Protein AF-A0A1Y5EC72-F1 (afdb_monomer_lite)

Foldseek 3Di:
DVVVVVCVVVVVVVVVVVVVVVPPPPPPPPPPPVPDVVNVVVVVVVVVVVVVVVVVVVVVVVVVVVVVVVVVVVVCVVVCVVVVPPPPVPPCPPPPPPPDPPPPPDPDPDDDPPDDPDPPDDDPPDPCRPPPPVVVVVPPD

Structure (mmCIF, N/CA/C/O backbone):
data_AF-A0A1Y5EC72-F1
#
_entry.id   AF-A0A1Y5EC72-F1
#
loop_
_atom_site.group_PDB
_atom_site.id
_atom_site.type_symbol
_atom_site.label_atom_id
_atom_site.label_alt_id
_atom_site.label_comp_id
_atom_site.label_asym_id
_atom_site.label_entity_id
_atom_site.label_seq_id
_atom_site.pdbx_PDB_ins_code
_atom_site.Cartn_x
_atom_site.Cartn_y
_atom_site.Cartn_z
_atom_site.occupancy
_atom_site.B_iso_or_equiv
_atom_site.auth_seq_id
_atom_site.auth_comp_id
_atom_site.auth_asym_id
_atom_site.auth_atom_id
_atom_site.pdbx_PDB_model_num
ATOM 1 N N . GLU A 1 1 ? -33.144 -9.345 -31.542 1.00 69.00 1 GLU A N 1
ATOM 2 C CA . GLU A 1 1 ? -32.780 -8.033 -32.117 1.00 69.00 1 GLU A CA 1
ATOM 3 C C . GLU A 1 1 ? -32.146 -7.100 -31.088 1.00 69.00 1 GLU A C 1
ATOM 5 O O . GLU A 1 1 ? -30.986 -6.758 -31.246 1.00 69.00 1 GLU A O 1
ATOM 10 N N . VAL A 1 2 ? -32.824 -6.777 -29.979 1.00 83.31 2 VAL A N 1
ATOM 11 C CA . VAL A 1 2 ? -32.292 -5.854 -28.948 1.00 83.31 2 VAL A CA 1
ATOM 12 C C . VAL A 1 2 ? -30.932 -6.289 -28.376 1.00 83.31 2 VAL A C 1
ATOM 14 O O . VAL A 1 2 ? -30.053 -5.459 -28.178 1.00 83.31 2 VAL A O 1
ATOM 17 N N . PHE A 1 3 ? -30.728 -7.592 -28.158 1.00 82.94 3 PHE A N 1
ATOM 18 C CA . PHE A 1 3 ? -29.467 -8.118 -27.618 1.00 82.94 3 PHE A CA 1
ATOM 19 C C . PHE A 1 3 ? -28.271 -7.900 -28.563 1.00 82.94 3 PHE A C 1
ATOM 21 O O . PHE A 1 3 ? -27.177 -7.579 -28.111 1.00 82.94 3 PHE A O 1
ATOM 28 N N . ASP A 1 4 ? -28.499 -7.999 -29.874 1.00 86.81 4 ASP A N 1
ATOM 29 C CA . ASP A 1 4 ? -27.474 -7.787 -30.902 1.00 86.81 4 ASP A CA 1
ATOM 30 C C . ASP A 1 4 ? -27.082 -6.301 -30.993 1.00 86.81 4 ASP A C 1
ATOM 32 O O . ASP A 1 4 ? -25.904 -5.946 -31.009 1.00 86.81 4 ASP A O 1
ATOM 36 N N . ALA A 1 5 ? -28.075 -5.408 -30.895 1.00 89.19 5 ALA A N 1
ATOM 37 C CA . ALA A 1 5 ? -27.847 -3.965 -30.836 1.00 89.19 5 ALA A CA 1
ATOM 38 C C . ALA A 1 5 ? -27.021 -3.544 -29.604 1.00 89.19 5 ALA A C 1
ATOM 40 O O . ALA A 1 5 ? -26.140 -2.688 -29.708 1.00 89.19 5 ALA A O 1
ATOM 41 N N . VAL A 1 6 ? -27.260 -4.162 -28.442 1.00 90.31 6 VAL A N 1
ATOM 42 C CA . VAL A 1 6 ? -26.492 -3.888 -27.215 1.00 90.31 6 VAL A CA 1
ATOM 43 C C . VAL A 1 6 ? -25.038 -4.343 -27.360 1.00 90.31 6 VAL A C 1
ATOM 45 O O . VAL A 1 6 ? -24.131 -3.590 -27.001 1.00 90.31 6 VAL A O 1
ATOM 48 N N . ILE A 1 7 ? -24.799 -5.529 -27.929 1.00 93.12 7 ILE A N 1
ATOM 49 C CA . ILE A 1 7 ? -23.442 -6.039 -28.185 1.00 93.12 7 ILE A CA 1
ATOM 50 C C . ILE A 1 7 ? -22.697 -5.121 -29.162 1.00 93.12 7 ILE A C 1
ATOM 52 O O . ILE A 1 7 ? -21.534 -4.793 -28.921 1.00 93.12 7 ILE A O 1
ATOM 56 N N . PHE A 1 8 ? -23.362 -4.651 -30.221 1.00 92.44 8 PHE A N 1
ATOM 57 C CA . PHE A 1 8 ? -22.760 -3.753 -31.206 1.00 92.44 8 PHE A CA 1
ATOM 58 C C . PHE A 1 8 ? -22.334 -2.412 -30.593 1.00 92.44 8 PHE A C 1
ATOM 60 O O . PHE A 1 8 ? -21.202 -1.968 -30.793 1.00 92.44 8 PHE A O 1
ATOM 67 N N . ILE A 1 9 ? -23.201 -1.783 -29.792 1.00 93.69 9 ILE A N 1
ATOM 68 C CA . ILE A 1 9 ? -22.903 -0.495 -29.147 1.00 93.69 9 ILE A CA 1
ATOM 69 C C . ILE A 1 9 ? -21.800 -0.656 -28.091 1.00 93.69 9 ILE A C 1
ATOM 71 O O . ILE A 1 9 ? -20.881 0.165 -28.032 1.00 93.69 9 ILE A O 1
ATOM 75 N N . ALA A 1 10 ? -21.843 -1.725 -27.291 1.00 92.31 10 ALA A N 1
ATOM 76 C CA . ALA A 1 10 ? -20.816 -2.009 -26.291 1.00 92.31 10 ALA A CA 1
ATOM 77 C C . ALA A 1 10 ? -19.450 -2.286 -26.942 1.00 92.31 10 ALA A C 1
ATOM 79 O O . ALA A 1 10 ? -18.438 -1.713 -26.533 1.00 92.31 10 ALA A O 1
ATOM 80 N N . GLY A 1 11 ? -19.422 -3.100 -28.000 1.00 93.62 11 GLY A N 1
ATOM 81 C CA . GLY A 1 11 ? -18.214 -3.390 -28.769 1.00 93.62 11 GLY A CA 1
ATOM 82 C C . GLY A 1 11 ? -17.629 -2.140 -29.428 1.00 93.62 11 GLY A C 1
ATOM 83 O O . GLY A 1 11 ? -16.421 -1.915 -29.350 1.00 93.62 11 GLY A O 1
ATOM 84 N N . ALA A 1 12 ? -18.474 -1.280 -30.004 1.00 92.44 12 ALA A N 1
ATOM 85 C CA . ALA A 1 12 ? -18.046 -0.018 -30.601 1.00 92.44 12 ALA A CA 1
ATOM 86 C C . ALA A 1 12 ? -17.449 0.942 -29.559 1.00 92.44 12 ALA A C 1
ATOM 88 O O . ALA A 1 12 ? -16.400 1.535 -29.809 1.00 92.44 12 ALA A O 1
ATOM 89 N N . ALA A 1 13 ? -18.060 1.061 -28.376 1.00 91.69 13 ALA A N 1
ATOM 90 C CA . ALA A 1 13 ? -17.550 1.911 -27.301 1.00 91.69 13 A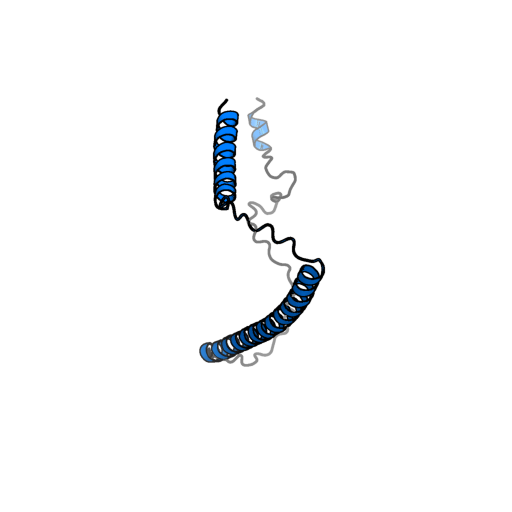LA A CA 1
ATOM 91 C C . ALA A 1 13 ? -16.173 1.440 -26.796 1.00 91.69 13 ALA A C 1
ATOM 93 O O . ALA A 1 13 ? -15.250 2.247 -26.667 1.00 91.69 13 ALA A O 1
ATOM 94 N N . VAL A 1 14 ? -16.007 0.132 -26.573 1.00 91.94 14 VAL A N 1
ATOM 95 C CA . VAL A 1 14 ? -14.730 -0.461 -26.138 1.00 91.94 14 VAL A CA 1
ATOM 96 C C . VAL A 1 14 ? -13.663 -0.336 -27.227 1.00 91.94 14 VAL A C 1
ATOM 98 O O . VAL A 1 14 ? -12.537 0.077 -26.941 1.00 91.94 14 VAL A O 1
ATOM 101 N N . GLY A 1 15 ? -14.016 -0.624 -28.481 1.00 89.31 15 GLY A N 1
ATOM 102 C CA . GLY A 1 15 ? -13.109 -0.509 -29.623 1.00 89.31 15 GLY A CA 1
ATOM 103 C C . GLY A 1 15 ? -12.623 0.923 -29.846 1.00 89.31 15 GLY A C 1
ATOM 104 O O . GLY A 1 15 ? -11.441 1.144 -30.111 1.00 89.31 15 GLY A O 1
ATOM 105 N N . LEU A 1 16 ? -13.498 1.914 -29.664 1.00 87.44 16 LEU A N 1
ATOM 106 C CA . LEU A 1 16 ? -13.147 3.326 -29.800 1.00 87.44 16 LEU A CA 1
ATOM 107 C C . LEU A 1 16 ? -12.268 3.799 -28.634 1.00 87.44 16 LEU A C 1
ATOM 109 O O . LEU A 1 16 ? -11.304 4.533 -28.855 1.00 87.44 16 LEU A O 1
ATOM 113 N N . PHE A 1 17 ? -12.516 3.312 -27.414 1.00 85.25 17 PHE A N 1
ATOM 114 C CA . PHE A 1 17 ? -11.678 3.613 -26.252 1.00 85.25 17 PHE A CA 1
ATOM 115 C C . PHE A 1 17 ? -10.256 3.043 -26.394 1.00 85.25 17 PHE A C 1
ATOM 117 O O . PHE A 1 17 ? -9.281 3.766 -26.176 1.00 85.25 17 PHE A O 1
ATOM 124 N N . LEU A 1 18 ? -10.117 1.785 -26.831 1.00 82.31 18 LEU A N 1
ATOM 125 C CA . LEU A 1 18 ? -8.815 1.174 -27.134 1.00 82.31 18 LEU A CA 1
ATOM 126 C C . LEU A 1 18 ? -8.122 1.868 -28.316 1.00 82.31 18 LEU A C 1
ATOM 128 O O . LEU A 1 18 ? -6.941 2.208 -28.233 1.00 82.31 18 LEU A O 1
ATOM 132 N N . GLY A 1 19 ? -8.861 2.146 -29.391 1.00 79.50 19 GLY A N 1
ATOM 133 C CA . GLY A 1 19 ? -8.340 2.819 -30.580 1.00 79.50 19 GLY A CA 1
ATOM 134 C C . GLY A 1 19 ? -7.820 4.227 -30.286 1.00 79.50 19 GLY A C 1
ATOM 135 O O . GLY A 1 19 ? -6.757 4.607 -30.772 1.00 79.50 19 GLY A O 1
ATOM 136 N N . MET A 1 20 ? -8.507 4.995 -29.434 1.00 76.31 20 MET A N 1
ATOM 137 C CA . MET A 1 20 ? -8.057 6.328 -29.015 1.00 76.31 20 MET A CA 1
ATOM 138 C C . MET A 1 20 ? -6.810 6.296 -28.124 1.00 76.31 20 MET A C 1
ATOM 140 O O . MET A 1 20 ? -6.040 7.258 -28.137 1.00 76.31 20 MET A O 1
ATOM 144 N N . ARG A 1 21 ? -6.590 5.218 -27.360 1.00 72.25 21 ARG A N 1
ATOM 145 C CA . ARG A 1 21 ? -5.366 5.040 -26.562 1.00 72.25 21 ARG A CA 1
ATOM 146 C C . ARG A 1 21 ? -4.160 4.701 -27.435 1.00 72.25 21 ARG A C 1
ATOM 148 O O . ARG A 1 21 ? -3.089 5.241 -27.188 1.00 72.25 21 ARG A O 1
ATOM 155 N N . LEU A 1 22 ? -4.354 3.917 -28.494 1.00 68.38 22 LEU A N 1
ATOM 156 C CA . LEU A 1 22 ? -3.302 3.557 -29.453 1.00 68.38 22 LEU A CA 1
ATOM 157 C C . LEU A 1 22 ? -2.935 4.715 -30.402 1.00 68.38 22 LEU A C 1
ATOM 159 O O . LEU A 1 22 ? -1.787 4.844 -30.815 1.00 68.38 22 LEU A O 1
ATOM 163 N N . LYS A 1 23 ? -3.881 5.608 -30.726 1.00 61.44 23 LYS A N 1
ATOM 164 C CA . LYS A 1 23 ? -3.659 6.701 -31.695 1.00 61.44 23 LYS A CA 1
ATOM 165 C C . LYS A 1 23 ? -2.841 7.891 -31.173 1.00 61.44 23 LYS A C 1
ATOM 167 O O . LYS A 1 23 ? -2.594 8.822 -31.935 1.00 61.44 23 LYS A O 1
ATOM 172 N N . LYS A 1 24 ? -2.441 7.903 -29.895 1.00 58.81 24 LYS A N 1
ATOM 173 C CA . LYS A 1 24 ? -1.700 9.028 -29.291 1.00 58.81 24 LYS A CA 1
ATOM 174 C C . LYS A 1 24 ? -0.178 8.990 -29.498 1.00 58.81 24 LYS A C 1
ATOM 176 O O . LYS A 1 24 ? 0.470 9.968 -29.143 1.00 58.81 24 LYS A O 1
ATOM 181 N N . GLU A 1 25 ? 0.377 7.959 -30.141 1.00 57.97 25 GLU A N 1
ATOM 182 C CA . GLU A 1 25 ? 1.833 7.836 -30.354 1.00 57.97 25 GLU A CA 1
ATOM 183 C C . GLU A 1 25 ? 2.301 7.741 -31.816 1.00 57.97 25 GLU A C 1
ATOM 185 O O . GLU A 1 25 ? 3.459 7.438 -32.075 1.00 57.97 25 GLU A O 1
ATOM 190 N N . SER A 1 26 ? 1.486 8.093 -32.815 1.00 53.69 26 SER A N 1
ATOM 191 C CA . SER A 1 26 ? 1.993 8.199 -34.195 1.00 53.69 26 SER A CA 1
ATOM 192 C C .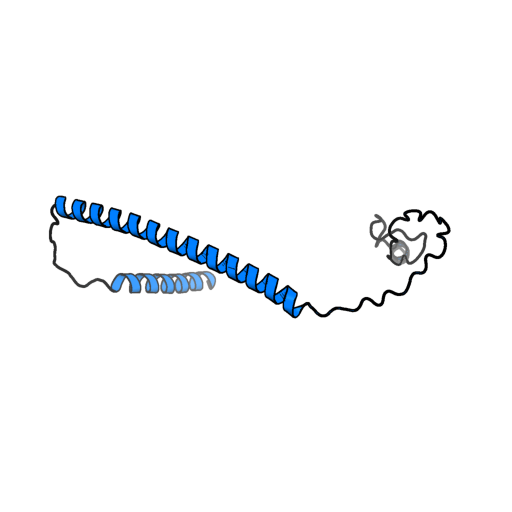 SER A 1 26 ? 2.574 9.590 -34.492 1.00 53.69 26 SER A C 1
ATOM 194 O O . SER A 1 26 ? 2.092 10.312 -35.367 1.00 53.69 26 SER A O 1
ATOM 196 N N . LYS A 1 27 ? 3.618 9.986 -33.761 1.00 57.12 27 LYS A N 1
ATOM 197 C CA . LYS A 1 27 ? 4.635 10.895 -34.310 1.00 57.12 27 LYS A CA 1
ATOM 198 C C . LYS A 1 27 ? 5.654 9.992 -35.009 1.00 57.12 27 LYS A C 1
ATOM 200 O O . LYS A 1 27 ? 6.162 9.094 -34.343 1.00 57.12 27 LYS A O 1
ATOM 205 N N . PRO A 1 28 ? 5.974 10.177 -36.301 1.00 50.03 28 PRO A N 1
ATOM 206 C CA . PRO A 1 28 ? 7.056 9.429 -36.923 1.00 50.03 28 PRO A CA 1
ATOM 207 C C . PRO A 1 28 ? 8.377 9.945 -36.342 1.00 50.03 28 PRO A C 1
ATOM 209 O O . PRO A 1 28 ? 9.001 10.856 -36.880 1.00 50.03 28 PRO A O 1
ATOM 212 N N . ALA A 1 29 ? 8.784 9.402 -35.196 1.00 50.84 29 ALA A N 1
ATOM 213 C CA . ALA A 1 29 ? 10.145 9.521 -34.712 1.00 50.84 29 ALA A CA 1
ATOM 214 C C . ALA A 1 29 ? 11.009 8.631 -35.608 1.00 50.84 29 ALA A C 1
ATOM 216 O O . ALA A 1 29 ? 11.265 7.468 -35.313 1.00 50.84 29 ALA A O 1
ATOM 217 N N . ALA A 1 30 ? 11.415 9.183 -36.749 1.00 51.47 30 ALA A N 1
ATOM 218 C CA . ALA A 1 30 ? 12.506 8.658 -37.548 1.00 51.47 30 ALA A CA 1
ATOM 219 C C . ALA A 1 30 ? 13.809 8.827 -36.752 1.00 51.47 30 ALA A C 1
ATOM 221 O O . ALA A 1 30 ? 14.578 9.743 -37.003 1.00 51.47 30 ALA A O 1
ATOM 222 N N . ASN A 1 31 ? 14.015 7.970 -35.755 1.00 46.78 31 ASN A N 1
ATOM 223 C CA . ASN A 1 31 ? 15.269 7.806 -35.031 1.00 46.78 31 ASN A CA 1
ATOM 224 C C . ASN A 1 31 ? 15.532 6.307 -34.911 1.00 46.78 31 ASN A C 1
ATOM 226 O O . ASN A 1 31 ? 15.535 5.729 -33.829 1.00 46.78 31 ASN A O 1
ATOM 230 N N . ASN A 1 32 ? 15.735 5.661 -36.054 1.00 49.78 32 ASN A N 1
ATOM 231 C CA . ASN A 1 32 ? 16.372 4.352 -36.128 1.00 49.78 32 ASN A CA 1
ATOM 232 C C . ASN A 1 32 ? 17.861 4.517 -35.780 1.00 49.78 32 ASN A C 1
ATOM 234 O O . ASN A 1 32 ? 18.744 4.380 -36.624 1.00 49.78 32 ASN A O 1
ATOM 238 N N . THR A 1 33 ? 18.125 4.840 -34.514 1.00 52.78 33 THR A N 1
ATOM 239 C CA . THR A 1 33 ? 19.381 4.509 -33.858 1.00 52.78 33 THR A CA 1
ATOM 240 C C . THR A 1 33 ? 19.347 3.000 -33.708 1.00 52.78 33 THR A C 1
ATOM 242 O O . TH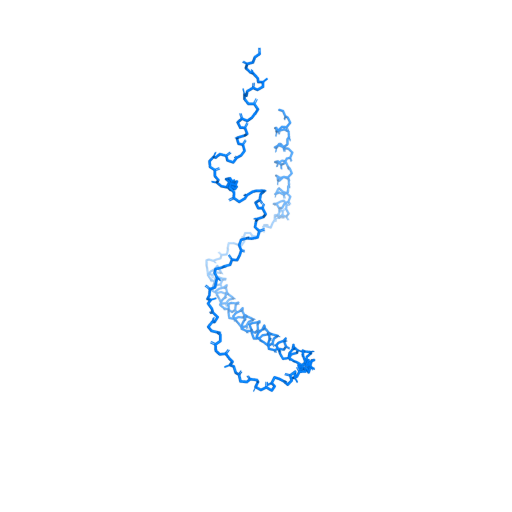R A 1 33 ? 18.621 2.462 -32.879 1.00 52.78 33 THR A O 1
ATOM 245 N N . ILE A 1 34 ? 20.076 2.297 -34.564 1.00 55.22 34 ILE A N 1
ATOM 246 C CA . I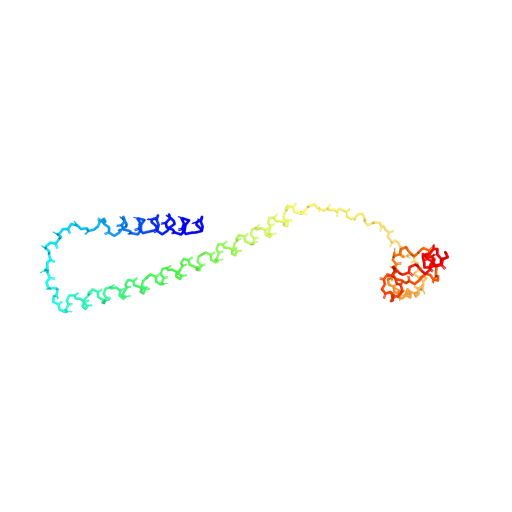LE A 1 34 ? 20.422 0.902 -34.313 1.00 55.22 34 ILE A CA 1
ATOM 247 C C . ILE A 1 34 ? 21.303 0.952 -33.058 1.00 55.22 34 ILE A C 1
ATOM 249 O O . ILE A 1 34 ? 22.483 1.287 -33.148 1.00 55.22 34 ILE A O 1
ATOM 253 N N . LEU A 1 35 ? 20.708 0.758 -31.873 1.00 55.22 35 LEU A N 1
ATOM 254 C CA . LEU A 1 35 ? 21.468 0.652 -30.632 1.00 55.22 35 LEU A CA 1
ATOM 255 C C . LEU A 1 35 ? 22.402 -0.549 -30.786 1.00 55.22 35 LEU A C 1
ATOM 257 O O . LEU A 1 35 ? 21.954 -1.666 -31.048 1.00 55.22 35 LEU A O 1
ATOM 261 N N . SER A 1 36 ? 23.705 -0.299 -30.659 1.00 59.31 36 SER A N 1
ATOM 262 C CA . SER A 1 36 ? 24.707 -1.360 -30.588 1.00 59.31 36 SER A CA 1
ATOM 263 C C . SER A 1 36 ? 24.310 -2.321 -29.453 1.00 59.31 36 SER A C 1
ATOM 265 O O . SER A 1 36 ? 23.856 -1.837 -28.412 1.00 59.31 36 SER A O 1
ATOM 267 N N . PRO A 1 37 ? 24.455 -3.649 -29.600 1.00 60.69 37 PRO A N 1
ATOM 268 C CA . PRO A 1 37 ? 24.063 -4.620 -28.570 1.00 60.69 37 PRO A CA 1
ATOM 269 C C . PRO A 1 37 ? 24.676 -4.338 -27.185 1.00 60.69 37 PRO A C 1
ATOM 271 O O . PRO A 1 37 ? 24.094 -4.715 -26.169 1.00 60.69 37 PRO A O 1
ATOM 274 N N . ASP A 1 38 ? 25.800 -3.623 -27.125 1.00 61.84 38 ASP A N 1
ATOM 275 C CA . ASP A 1 38 ? 26.443 -3.181 -25.881 1.00 61.84 38 ASP A CA 1
ATOM 276 C C . ASP A 1 38 ? 25.654 -2.087 -25.141 1.00 61.84 38 ASP A C 1
ATOM 278 O O . ASP A 1 38 ? 25.639 -2.052 -23.913 1.00 61.84 38 ASP A O 1
ATOM 282 N N . ALA A 1 39 ? 24.947 -1.212 -25.864 1.00 62.66 39 ALA A N 1
ATOM 283 C CA . ALA A 1 39 ? 24.104 -0.180 -25.260 1.00 62.66 39 ALA A CA 1
ATOM 284 C C . ALA A 1 39 ? 22.861 -0.788 -24.589 1.00 62.66 39 ALA A C 1
ATOM 286 O O . ALA A 1 39 ? 22.461 -0.342 -23.519 1.00 62.66 39 ALA A O 1
ATOM 287 N N . ILE A 1 40 ? 22.297 -1.845 -25.183 1.00 60.97 40 ILE A N 1
ATOM 288 C CA . ILE A 1 40 ? 21.156 -2.582 -24.619 1.00 60.97 40 ILE A CA 1
ATOM 289 C C . ILE A 1 40 ? 21.575 -3.339 -23.350 1.00 60.97 40 ILE A C 1
ATOM 291 O O . ILE A 1 40 ? 20.845 -3.331 -22.364 1.00 60.97 40 ILE A O 1
ATOM 295 N N . GLN A 1 41 ? 22.763 -3.953 -23.348 1.00 67.75 41 GLN A N 1
ATOM 296 C CA . GLN A 1 41 ? 23.317 -4.614 -22.158 1.00 67.75 41 GLN A CA 1
ATOM 297 C C . GLN A 1 41 ? 23.577 -3.615 -21.025 1.00 67.75 41 GLN A C 1
ATOM 299 O O . GLN A 1 41 ? 23.154 -3.842 -19.897 1.00 67.75 41 GLN A O 1
ATOM 304 N N . HIS A 1 42 ? 24.169 -2.460 -21.336 1.00 71.19 42 HIS A N 1
ATOM 305 C CA . HIS A 1 42 ? 24.404 -1.407 -20.348 1.00 71.19 42 HIS A CA 1
ATOM 306 C C . HIS A 1 42 ? 23.100 -0.831 -19.758 1.00 71.19 42 HIS A C 1
ATOM 308 O O . HIS A 1 42 ? 23.042 -0.478 -18.579 1.00 71.19 42 HIS A O 1
ATOM 314 N N . GLU A 1 43 ? 22.028 -0.737 -20.550 1.00 65.12 43 GLU A N 1
ATOM 315 C CA . GLU A 1 43 ? 20.705 -0.361 -20.039 1.00 65.12 43 GLU A CA 1
ATOM 316 C C . GLU A 1 43 ? 20.091 -1.443 -19.140 1.00 65.12 43 GLU A C 1
ATOM 318 O O . GLU A 1 43 ? 19.467 -1.096 -18.137 1.00 65.12 43 GLU A O 1
ATOM 323 N N . PHE A 1 44 ? 20.308 -2.726 -19.440 1.00 69.50 44 PHE A N 1
ATOM 324 C CA . PHE A 1 44 ? 19.878 -3.842 -18.593 1.00 69.50 44 PHE A CA 1
ATOM 325 C C . PHE A 1 44 ? 20.590 -3.856 -17.238 1.00 69.50 44 PHE A C 1
ATOM 327 O O . PHE A 1 44 ? 19.923 -3.930 -16.206 1.00 69.50 44 PHE A O 1
ATOM 334 N N . ASP A 1 45 ? 21.914 -3.702 -17.225 1.00 73.00 45 ASP A N 1
ATOM 335 C CA . ASP A 1 45 ? 22.699 -3.647 -15.986 1.00 73.00 45 ASP A CA 1
ATOM 336 C C . ASP A 1 45 ? 22.243 -2.471 -15.106 1.00 73.00 45 ASP A C 1
ATOM 338 O O . ASP A 1 45 ? 22.055 -2.603 -13.895 1.00 73.00 45 ASP A O 1
ATOM 342 N N . LYS A 1 46 ? 21.967 -1.316 -15.724 1.00 73.69 46 LYS A N 1
ATOM 343 C CA . LYS A 1 46 ? 21.414 -0.148 -15.028 1.00 73.69 46 LYS A CA 1
ATOM 344 C C . LYS A 1 46 ? 20.007 -0.405 -14.479 1.00 73.69 46 LYS A C 1
ATOM 346 O O . LYS A 1 46 ? 19.689 0.062 -13.385 1.00 73.69 46 LYS A O 1
ATOM 351 N N . GLN A 1 47 ? 19.154 -1.103 -15.228 1.00 73.88 47 GLN A N 1
ATOM 352 C CA . GLN A 1 47 ? 17.812 -1.467 -14.769 1.00 73.88 47 GLN A CA 1
ATOM 353 C C . GLN A 1 47 ? 17.868 -2.435 -13.589 1.00 73.88 47 GLN A C 1
ATOM 355 O O . GLN A 1 47 ? 17.096 -2.268 -12.650 1.00 73.88 47 GLN A O 1
ATOM 360 N N . GLN A 1 48 ? 18.795 -3.392 -13.593 1.00 77.81 48 GLN A N 1
ATOM 361 C CA . GLN A 1 48 ? 18.952 -4.337 -12.493 1.00 77.81 48 GLN A CA 1
ATOM 362 C C . GLN A 1 48 ? 19.320 -3.630 -11.183 1.00 77.81 48 GLN A C 1
ATOM 364 O O . GLN A 1 48 ? 18.653 -3.840 -10.175 1.00 77.81 48 GLN A O 1
ATOM 369 N N . VAL A 1 49 ? 20.284 -2.704 -11.217 1.00 87.06 49 VAL A N 1
ATOM 370 C CA . VAL A 1 49 ? 20.640 -1.890 -10.039 1.00 87.06 49 VAL A CA 1
ATOM 371 C C . VAL A 1 49 ? 19.444 -1.075 -9.539 1.00 87.06 49 VAL A C 1
ATOM 373 O O . VAL A 1 49 ? 19.208 -0.995 -8.337 1.00 87.06 49 VAL A O 1
ATOM 376 N N . ALA A 1 50 ? 18.659 -0.491 -10.450 1.00 84.50 50 ALA A N 1
ATOM 377 C CA . ALA A 1 50 ? 17.472 0.279 -10.082 1.00 84.50 50 ALA A CA 1
ATOM 378 C C . ALA A 1 50 ? 16.382 -0.586 -9.426 1.00 84.50 50 ALA A C 1
ATOM 380 O O . ALA A 1 50 ? 15.702 -0.122 -8.513 1.00 84.50 50 ALA A O 1
ATOM 381 N N . ILE A 1 51 ? 16.220 -1.832 -9.877 1.00 90.12 51 ILE A N 1
ATOM 382 C CA . ILE A 1 51 ? 15.279 -2.792 -9.293 1.00 90.12 51 ILE A CA 1
ATOM 383 C C . ILE A 1 51 ? 15.726 -3.186 -7.883 1.00 90.12 51 ILE A C 1
ATOM 385 O O . ILE A 1 51 ? 14.908 -3.159 -6.964 1.00 90.12 51 ILE A O 1
ATOM 389 N N . ASP A 1 52 ? 17.009 -3.497 -7.699 1.00 92.00 52 ASP A N 1
ATOM 390 C CA . ASP A 1 52 ? 17.550 -3.862 -6.388 1.00 92.00 52 ASP A CA 1
ATOM 391 C C . ASP A 1 52 ? 17.391 -2.704 -5.390 1.00 92.00 52 ASP A C 1
ATOM 393 O O . ASP A 1 52 ? 16.863 -2.899 -4.295 1.00 92.00 52 ASP A O 1
ATOM 397 N N . SER A 1 53 ? 17.729 -1.475 -5.802 1.00 90.50 53 SER A N 1
ATOM 398 C CA . SER A 1 53 ? 17.511 -0.272 -4.985 1.00 90.50 53 SER A CA 1
ATOM 399 C C . SER A 1 53 ? 16.032 -0.034 -4.668 1.00 90.50 53 SER A C 1
ATOM 401 O O . SER A 1 53 ? 15.700 0.340 -3.547 1.00 90.50 53 SER A O 1
ATOM 403 N N . PHE A 1 54 ? 15.128 -0.275 -5.622 1.00 94.25 54 PHE A N 1
ATOM 404 C CA . PHE A 1 54 ? 13.690 -0.136 -5.391 1.00 94.25 54 PHE A CA 1
ATOM 405 C C . PHE A 1 54 ? 13.180 -1.128 -4.342 1.00 94.25 54 PHE A C 1
ATOM 407 O O . PHE A 1 54 ? 12.377 -0.755 -3.484 1.00 94.25 54 PHE A O 1
ATOM 414 N N . PHE A 1 55 ? 13.621 -2.386 -4.393 1.00 95.75 55 PHE A N 1
ATOM 415 C CA . PHE A 1 55 ? 13.215 -3.379 -3.401 1.00 95.75 55 PHE A CA 1
ATOM 416 C C . PHE A 1 55 ? 13.808 -3.089 -2.022 1.00 95.75 55 PHE A C 1
ATOM 418 O O . PHE A 1 55 ? 13.103 -3.265 -1.029 1.00 95.75 55 PHE A O 1
ATOM 425 N N . GLU A 1 56 ? 15.038 -2.579 -1.951 1.00 94.88 56 GLU A N 1
ATOM 426 C CA . GLU A 1 56 ? 15.644 -2.119 -0.698 1.00 94.88 56 GLU A CA 1
ATOM 427 C C . GLU A 1 56 ? 14.863 -0.939 -0.092 1.00 94.88 56 GLU A C 1
ATOM 429 O O . GLU A 1 56 ? 14.465 -0.985 1.076 1.00 94.88 56 GLU A O 1
ATOM 434 N N . GLU A 1 57 ? 14.549 0.080 -0.897 1.00 94.56 57 GLU A N 1
ATOM 435 C CA . GLU A 1 57 ? 13.756 1.238 -0.468 1.00 94.56 57 GLU A CA 1
ATOM 436 C C . GLU A 1 57 ? 12.341 0.821 -0.040 1.00 94.56 57 GLU A C 1
ATOM 438 O O . GLU A 1 57 ? 11.846 1.239 1.010 1.00 94.56 57 GLU A O 1
ATOM 443 N N . THR A 1 58 ? 11.704 -0.070 -0.803 1.00 94.75 58 THR A N 1
ATOM 444 C CA . THR A 1 58 ? 10.364 -0.590 -0.495 1.00 94.75 58 THR A CA 1
ATOM 445 C C . THR A 1 58 ? 10.362 -1.399 0.796 1.00 94.75 58 THR A C 1
ATOM 447 O O . THR A 1 58 ? 9.435 -1.272 1.597 1.00 94.75 58 THR A O 1
ATOM 450 N N . GLN A 1 59 ? 11.390 -2.216 1.031 1.00 95.62 59 GLN A N 1
ATOM 451 C CA . GLN A 1 59 ? 11.527 -2.965 2.273 1.00 95.62 59 GLN A CA 1
ATOM 452 C C . GLN A 1 59 ? 11.672 -2.019 3.467 1.00 95.62 59 GLN A C 1
ATOM 454 O O . GLN A 1 59 ? 10.988 -2.211 4.472 1.00 95.62 59 GLN A O 1
ATOM 459 N N . SER A 1 60 ? 12.499 -0.976 3.349 1.00 94.31 60 SER A N 1
ATOM 460 C CA . SER A 1 60 ? 12.634 0.039 4.399 1.00 94.31 60 SER A CA 1
ATOM 461 C C . SER A 1 60 ? 11.300 0.737 4.678 1.00 94.31 60 SER A C 1
ATOM 463 O O . SER A 1 60 ? 10.878 0.830 5.830 1.00 94.31 60 SER A O 1
ATOM 465 N N . ALA A 1 61 ? 10.587 1.158 3.630 1.00 95.88 61 ALA A N 1
ATOM 466 C CA . ALA A 1 61 ? 9.283 1.804 3.763 1.00 95.88 61 ALA A CA 1
ATOM 467 C C . ALA A 1 61 ? 8.227 0.881 4.399 1.00 95.88 61 ALA A C 1
ATOM 469 O O . ALA A 1 61 ? 7.386 1.339 5.176 1.00 95.88 61 ALA A O 1
ATOM 470 N N . LEU A 1 62 ? 8.269 -0.422 4.102 1.00 97.00 62 LEU A N 1
ATOM 471 C CA . LEU A 1 62 ? 7.375 -1.415 4.695 1.00 97.00 62 LEU A CA 1
ATOM 472 C C . LEU A 1 62 ? 7.632 -1.587 6.198 1.00 97.00 62 LEU A C 1
ATOM 474 O O . LEU A 1 62 ? 6.678 -1.626 6.975 1.00 97.00 62 LEU A O 1
ATOM 478 N N . VAL A 1 63 ? 8.900 -1.647 6.611 1.00 96.69 63 VAL A N 1
ATOM 479 C CA . VAL A 1 63 ? 9.292 -1.737 8.028 1.00 96.69 63 VAL A CA 1
ATOM 480 C C . VAL A 1 63 ? 8.846 -0.492 8.801 1.00 96.69 63 VAL A C 1
ATOM 482 O O . VAL A 1 63 ? 8.302 -0.599 9.907 1.00 96.69 63 VAL A O 1
ATOM 485 N N . ASP A 1 64 ? 9.005 0.692 8.211 1.00 96.88 64 ASP A N 1
ATOM 486 C CA . ASP A 1 64 ? 8.531 1.941 8.808 1.00 96.88 64 ASP A CA 1
ATOM 487 C C . ASP A 1 64 ? 7.002 1.947 8.942 1.00 96.88 64 ASP A C 1
ATOM 489 O O . ASP A 1 64 ? 6.464 2.267 10.008 1.00 96.88 64 ASP A O 1
ATOM 493 N N . ALA A 1 65 ? 6.282 1.522 7.901 1.00 95.38 65 ALA A N 1
ATOM 494 C CA . ALA A 1 65 ? 4.829 1.402 7.938 1.00 95.38 65 ALA A CA 1
ATOM 495 C C . ALA A 1 65 ? 4.365 0.427 9.035 1.00 95.38 65 ALA A C 1
ATOM 497 O O . ALA A 1 65 ? 3.481 0.765 9.824 1.00 95.38 65 ALA A O 1
ATOM 498 N N . GLU A 1 66 ? 4.990 -0.742 9.161 1.00 95.69 66 GLU A N 1
ATOM 499 C CA . GLU A 1 66 ? 4.684 -1.700 10.227 1.00 95.69 66 GLU A CA 1
ATOM 500 C C . GLU A 1 66 ? 4.911 -1.091 11.618 1.00 95.69 66 GLU A C 1
ATOM 502 O O . GLU A 1 66 ? 4.042 -1.170 12.495 1.00 95.69 66 GLU A O 1
ATOM 507 N N . THR A 1 67 ? 6.036 -0.399 11.799 1.00 97.00 67 THR A N 1
ATOM 508 C CA . THR A 1 67 ? 6.382 0.274 13.056 1.00 97.00 67 THR A CA 1
ATOM 509 C C . THR A 1 67 ? 5.351 1.345 13.420 1.00 97.00 67 THR A C 1
ATOM 511 O O . THR A 1 67 ? 4.918 1.435 14.574 1.00 97.00 67 THR A O 1
ATOM 514 N N . THR A 1 68 ? 4.897 2.141 12.447 1.00 96.81 68 THR A N 1
ATOM 515 C CA . THR A 1 68 ? 3.855 3.155 12.678 1.00 96.81 68 THR A CA 1
ATOM 516 C C . THR A 1 68 ? 2.512 2.533 13.059 1.00 96.81 68 THR A C 1
ATOM 518 O O . THR A 1 68 ? 1.860 3.021 13.986 1.00 96.81 68 THR A O 1
ATOM 521 N N . VAL A 1 69 ? 2.121 1.419 12.432 1.00 97.12 69 VAL A N 1
ATOM 522 C CA . VAL A 1 69 ? 0.899 0.677 12.779 1.00 97.12 69 VAL A CA 1
ATOM 523 C C . VAL A 1 69 ? 0.987 0.110 14.196 1.00 97.12 69 VAL A C 1
ATOM 525 O O . VAL A 1 69 ? 0.035 0.239 14.969 1.00 97.12 69 VAL A O 1
ATOM 528 N N . ALA A 1 70 ? 2.125 -0.477 14.574 1.00 96.81 70 ALA A N 1
ATOM 529 C CA . ALA A 1 70 ? 2.349 -0.979 15.927 1.00 96.81 70 ALA A CA 1
ATOM 530 C C . ALA A 1 70 ? 2.270 0.149 16.971 1.00 96.81 70 ALA A C 1
ATOM 532 O O . ALA A 1 70 ? 1.599 0.009 17.997 1.00 96.81 70 ALA A O 1
ATOM 533 N N . LYS A 1 71 ? 2.882 1.304 16.685 1.00 97.00 71 LYS A N 1
ATOM 534 C CA . LYS A 1 71 ? 2.810 2.494 17.543 1.00 97.00 71 LYS A CA 1
ATOM 535 C C . LYS A 1 71 ? 1.375 2.995 17.709 1.00 97.00 71 LYS A C 1
ATOM 537 O O . LYS A 1 71 ? 0.964 3.259 18.836 1.00 97.00 71 LYS A O 1
ATOM 542 N N . LEU A 1 72 ? 0.608 3.089 16.622 1.00 96.56 72 LEU A N 1
ATOM 543 C CA . LEU A 1 72 ? -0.784 3.537 16.666 1.00 96.56 72 LEU A CA 1
ATOM 544 C C . LEU A 1 72 ? -1.649 2.590 17.503 1.00 96.56 72 LEU A C 1
ATOM 546 O O . LEU A 1 72 ? -2.430 3.045 18.333 1.00 96.56 72 LEU A O 1
ATOM 550 N N . ARG A 1 73 ? -1.477 1.272 17.341 1.00 95.75 73 ARG A N 1
ATOM 551 C CA . ARG A 1 73 ? -2.172 0.272 18.167 1.00 95.75 73 ARG A CA 1
ATOM 552 C C . ARG A 1 73 ? -1.883 0.469 19.652 1.00 95.75 73 ARG A C 1
ATOM 554 O O . ARG A 1 73 ? -2.817 0.469 20.448 1.00 95.75 73 ARG A O 1
ATOM 561 N N . ASN A 1 74 ? -0.620 0.696 20.014 1.00 94.88 74 ASN A N 1
ATOM 562 C CA . ASN A 1 74 ? -0.244 0.974 21.399 1.00 94.88 74 ASN A CA 1
ATOM 563 C C . ASN A 1 74 ? -0.874 2.272 21.920 1.00 94.88 74 ASN A C 1
ATOM 565 O O . ASN A 1 74 ? -1.386 2.280 23.033 1.00 94.88 74 ASN A O 1
ATOM 569 N N . GLN A 1 75 ? -0.898 3.339 21.115 1.00 94.69 75 GLN A N 1
ATOM 570 C CA . GLN A 1 75 ? -1.546 4.604 21.485 1.00 94.69 75 GLN A CA 1
ATOM 571 C C . GLN A 1 75 ? -3.059 4.464 21.666 1.00 94.69 75 GLN A C 1
ATOM 573 O O . GLN A 1 75 ? -3.630 5.077 22.564 1.00 94.69 75 GLN A O 1
ATOM 578 N N . ILE A 1 76 ? -3.717 3.656 20.835 1.00 93.75 76 ILE A N 1
ATOM 579 C CA . ILE A 1 76 ? -5.146 3.366 20.978 1.00 93.75 76 ILE A CA 1
ATOM 580 C C . ILE A 1 76 ? -5.387 2.557 22.251 1.00 93.75 76 ILE A C 1
ATOM 582 O O . ILE A 1 76 ? -6.300 2.879 23.003 1.00 93.75 76 ILE A O 1
ATOM 586 N N . ALA A 1 77 ? -4.570 1.540 22.526 1.00 90.62 77 ALA A N 1
ATOM 587 C CA . ALA A 1 77 ? -4.697 0.742 23.741 1.00 90.62 77 ALA A CA 1
ATOM 588 C C . ALA A 1 77 ? -4.477 1.593 25.003 1.00 90.62 77 ALA A C 1
ATOM 590 O O . ALA A 1 77 ? -5.299 1.549 25.919 1.00 90.62 77 ALA A O 1
ATOM 591 N N . SER A 1 78 ? -3.422 2.414 25.037 1.00 88.81 78 SER A N 1
ATOM 592 C CA . SER A 1 78 ? -3.144 3.305 26.167 1.00 88.81 78 SER A CA 1
ATOM 593 C C . SER A 1 78 ? -4.215 4.384 26.316 1.00 88.81 78 SER A C 1
ATOM 595 O O . SER A 1 78 ? -4.740 4.574 27.407 1.00 88.81 78 SER A O 1
ATOM 597 N N . GLY A 1 79 ? -4.606 5.036 25.218 1.00 88.94 79 GLY A N 1
ATOM 598 C CA . GLY A 1 79 ? -5.653 6.056 25.217 1.00 88.94 79 GLY A CA 1
ATOM 599 C C . GLY A 1 79 ? -7.016 5.486 25.605 1.00 88.94 79 GLY A C 1
ATOM 600 O O . GLY A 1 79 ? -7.765 6.123 26.337 1.00 88.94 79 GLY A O 1
ATOM 601 N N . SER A 1 80 ? -7.329 4.254 25.196 1.00 87.31 80 SER A N 1
ATOM 602 C CA . SER A 1 80 ? -8.539 3.563 25.637 1.00 87.31 80 SER A CA 1
ATOM 603 C C . SER A 1 80 ? -8.508 3.278 27.134 1.00 87.31 80 SER A C 1
ATOM 605 O O . SER A 1 80 ? -9.542 3.429 27.770 1.00 87.31 80 SER A O 1
ATOM 607 N N . LEU A 1 81 ? -7.371 2.879 27.711 1.00 84.44 81 LEU A N 1
ATOM 608 C CA . LEU A 1 81 ? -7.254 2.683 29.161 1.00 84.44 81 LEU A CA 1
ATOM 609 C C . LEU A 1 81 ? -7.412 4.005 29.924 1.00 84.44 81 LEU A C 1
ATOM 611 O O . LEU A 1 81 ? -8.119 4.045 30.929 1.00 84.44 81 LEU A O 1
ATOM 615 N N . GLU A 1 82 ? -6.805 5.087 29.433 1.00 84.31 82 GLU A N 1
ATOM 616 C CA . GLU A 1 82 ? -6.924 6.423 30.029 1.00 84.31 82 GLU A CA 1
ATOM 617 C C . GLU A 1 82 ? -8.365 6.952 29.978 1.00 84.31 82 GLU A C 1
ATOM 619 O O . GLU A 1 82 ? -8.887 7.420 30.989 1.00 84.31 82 GLU A O 1
ATOM 624 N N . LEU A 1 83 ? -9.037 6.834 28.827 1.00 82.38 83 LEU A N 1
ATOM 625 C CA . LEU A 1 83 ? -10.414 7.302 28.632 1.00 82.38 83 LEU A CA 1
ATOM 626 C C . LEU A 1 83 ? -11.458 6.379 29.278 1.00 82.38 83 LEU A C 1
ATOM 628 O O . LEU A 1 83 ? -12.504 6.848 29.721 1.00 82.38 83 LEU A O 1
ATOM 632 N N . SER A 1 84 ? -11.182 5.074 29.358 1.00 74.00 84 SER A N 1
ATOM 633 C CA . SER A 1 84 ? -12.043 4.085 30.019 1.00 74.00 84 SER A CA 1
ATOM 634 C C . SER A 1 84 ? -11.924 4.119 31.542 1.00 74.00 84 SER A C 1
ATOM 636 O O . SER A 1 84 ? -12.637 3.372 32.211 1.00 74.00 84 SER A O 1
ATOM 638 N N . ASN A 1 85 ? -11.087 4.987 32.120 1.00 63.09 85 ASN A N 1
ATOM 639 C CA . ASN A 1 85 ? -10.942 5.145 33.568 1.00 63.09 85 ASN A CA 1
ATOM 640 C C . ASN A 1 85 ? -12.163 5.824 34.231 1.00 63.09 85 ASN A C 1
ATOM 642 O O . ASN A 1 85 ? -12.056 6.499 35.256 1.00 63.09 85 ASN A O 1
ATOM 646 N N . VAL A 1 86 ? -13.362 5.610 33.678 1.00 60.53 86 VAL A N 1
ATOM 647 C CA . VAL A 1 86 ? -14.577 5.567 34.481 1.00 60.53 86 VAL A CA 1
ATOM 648 C C . VAL A 1 86 ? -14.408 4.371 35.408 1.00 60.53 86 VAL A C 1
ATOM 650 O O . VAL A 1 86 ? -14.734 3.234 35.074 1.00 60.53 86 VAL A O 1
ATOM 653 N N . SER A 1 87 ? -13.874 4.642 36.597 1.00 59.12 87 SER A N 1
ATOM 654 C CA . SER A 1 87 ? -14.066 3.780 37.751 1.00 59.12 87 SER A CA 1
ATOM 655 C C . SER A 1 87 ? -15.574 3.724 37.984 1.00 59.12 87 SER A C 1
ATOM 657 O O . SER A 1 87 ? -16.147 4.552 38.695 1.00 59.12 87 SER A O 1
ATOM 659 N N . ILE A 1 88 ? -16.255 2.782 37.322 1.00 58.81 88 ILE A N 1
ATOM 660 C CA . ILE A 1 88 ? -17.541 2.312 37.805 1.00 58.81 88 ILE A CA 1
ATOM 661 C C . ILE A 1 88 ? -17.166 1.761 39.164 1.00 58.81 88 ILE A C 1
ATOM 663 O O . ILE A 1 88 ? -16.591 0.678 39.268 1.00 58.81 88 ILE A O 1
ATOM 667 N N . LYS A 1 89 ? -17.401 2.565 40.201 1.00 53.00 89 LYS A N 1
ATOM 668 C CA . LYS A 1 89 ? -17.449 2.094 41.569 1.00 53.00 89 LYS A CA 1
ATOM 669 C C . LYS A 1 89 ? -18.536 1.037 41.513 1.00 53.00 89 LYS A C 1
ATOM 671 O O . LYS A 1 89 ? -19.718 1.357 41.620 1.00 53.00 89 LYS A O 1
ATOM 676 N N . THR A 1 90 ? -18.152 -0.205 41.225 1.00 56.88 90 THR A N 1
ATOM 677 C CA . THR A 1 90 ? -18.955 -1.366 41.534 1.00 56.88 90 THR A CA 1
ATOM 678 C C . THR A 1 90 ? -19.162 -1.177 43.010 1.00 56.88 90 THR A C 1
ATOM 680 O O . THR A 1 90 ? -18.229 -1.340 43.797 1.00 56.88 90 THR A O 1
ATOM 683 N N . SER A 1 91 ? -20.331 -0.641 43.361 1.00 51.59 91 SER A N 1
ATOM 684 C CA . SER A 1 91 ? -20.835 -0.716 44.707 1.00 51.59 91 SER A CA 1
ATOM 685 C C . SER A 1 91 ? -20.626 -2.173 45.048 1.00 51.59 91 SER A C 1
ATOM 687 O O . SER A 1 91 ? -21.267 -3.046 44.461 1.00 51.59 91 SER A O 1
ATOM 689 N N . SER A 1 92 ? -19.620 -2.437 45.875 1.00 51.59 92 SER A N 1
ATOM 690 C CA . SER A 1 92 ? -19.530 -3.669 46.610 1.00 51.59 92 SER A CA 1
ATOM 691 C C . SER A 1 92 ? -20.799 -3.642 47.440 1.00 51.59 92 SER A C 1
ATOM 693 O O . SER A 1 92 ? -20.821 -3.101 48.546 1.00 51.59 92 SER A O 1
ATOM 695 N N . ILE A 1 93 ? -21.895 -4.119 46.845 1.00 54.62 93 ILE A N 1
ATOM 696 C CA . ILE A 1 93 ? -22.998 -4.669 47.595 1.00 54.62 93 ILE A CA 1
ATOM 697 C C . ILE A 1 93 ? -22.276 -5.665 48.473 1.00 54.62 93 ILE A C 1
ATOM 699 O O . ILE A 1 93 ? -21.698 -6.630 47.978 1.00 54.62 93 ILE A O 1
ATOM 703 N N . SER A 1 94 ? -22.147 -5.283 49.738 1.00 48.97 94 SER A N 1
ATOM 704 C CA . SER A 1 94 ? -21.530 -6.073 50.776 1.00 48.97 94 SER A CA 1
ATOM 705 C C . SER A 1 94 ? -22.318 -7.370 50.821 1.00 48.97 94 SER A C 1
ATOM 707 O O . SER A 1 94 ? -23.339 -7.458 51.496 1.00 48.97 94 SER A O 1
ATOM 709 N N . SER A 1 95 ? -21.886 -8.358 50.045 1.00 51.97 95 SER A N 1
ATOM 710 C CA . SER A 1 95 ? -22.218 -9.749 50.265 1.00 51.97 95 SER A CA 1
ATOM 711 C C . SER A 1 95 ? -21.427 -10.142 51.500 1.00 51.97 95 SER A C 1
ATOM 713 O O . SER A 1 95 ? -20.352 -10.736 51.431 1.00 51.97 95 SER A O 1
ATOM 715 N N . GLU A 1 96 ? -21.938 -9.702 52.645 1.00 49.50 96 GLU A N 1
ATOM 716 C CA . GLU A 1 96 ? -21.701 -10.383 53.900 1.00 49.50 96 GLU A CA 1
ATOM 717 C C . GLU A 1 96 ? -21.914 -11.878 53.607 1.00 49.50 96 GLU A C 1
ATOM 719 O O . GLU A 1 96 ? -22.926 -12.219 52.981 1.00 49.50 96 GLU A O 1
ATOM 724 N N . PRO A 1 97 ? -20.951 -12.759 53.923 1.00 47.97 97 PRO A N 1
ATOM 725 C CA . PRO A 1 97 ? -21.081 -14.171 53.621 1.00 47.97 97 PRO A CA 1
ATOM 726 C C . PRO A 1 97 ? -22.197 -14.720 54.504 1.00 47.97 97 PRO A C 1
ATOM 728 O O . PRO A 1 97 ? -21.981 -15.130 55.644 1.00 47.97 97 PRO A O 1
ATOM 731 N N . LYS A 1 98 ? -23.426 -14.695 53.989 1.00 59.19 98 LYS A N 1
ATOM 732 C CA . LYS A 1 98 ? -24.498 -15.519 54.521 1.00 59.19 98 LYS A CA 1
ATOM 733 C C . LYS A 1 98 ? -24.009 -16.960 54.352 1.00 59.19 98 LYS A C 1
ATOM 735 O O . LYS A 1 98 ? -23.568 -17.288 53.252 1.00 59.19 98 LYS A O 1
ATOM 740 N N . PRO A 1 99 ? -24.008 -17.786 55.412 1.00 52.22 99 PRO A N 1
ATOM 741 C CA . PRO A 1 99 ? -23.525 -19.153 55.313 1.00 52.22 99 PRO A CA 1
ATOM 742 C C . PRO A 1 99 ? -24.272 -19.830 54.170 1.00 52.22 99 PRO A C 1
ATOM 744 O O . PRO A 1 99 ? -25.505 -19.856 54.171 1.00 52.22 99 PRO A O 1
ATOM 747 N N . GLU A 1 100 ? -23.517 -20.270 53.165 1.00 52.41 100 GLU A N 1
ATOM 748 C CA . GLU A 1 100 ? -24.066 -20.957 52.011 1.00 52.41 100 GLU A CA 1
ATOM 749 C C . GLU A 1 100 ? -24.726 -22.240 52.502 1.00 52.41 100 GLU A C 1
ATOM 751 O O . GLU A 1 100 ? -24.073 -23.218 52.872 1.00 52.41 100 GLU A O 1
ATOM 756 N N . GLU A 1 101 ? -26.053 -22.211 52.550 1.00 57.25 101 GLU A N 1
ATOM 757 C CA . GLU A 1 101 ? -26.839 -23.423 52.500 1.00 57.25 101 GLU A CA 1
ATOM 758 C C . GLU A 1 101 ? -26.500 -24.048 51.148 1.00 57.25 101 GLU A C 1
ATOM 760 O O . GLU A 1 101 ? -26.741 -23.454 50.098 1.00 57.25 101 GLU A O 1
ATOM 765 N N . SER A 1 102 ? -25.811 -25.185 51.189 1.00 55.47 102 SER A N 1
ATOM 766 C CA . SER A 1 102 ? -25.333 -25.924 50.024 1.00 55.47 102 SER A CA 1
ATOM 767 C C . SER A 1 102 ? -26.514 -26.516 49.258 1.00 55.47 102 SER A C 1
ATOM 769 O O . SER A 1 102 ? -26.739 -27.723 49.224 1.00 55.47 102 SER A O 1
ATOM 771 N N . THR A 1 103 ? -27.305 -25.661 48.619 1.00 59.22 103 THR A N 1
ATOM 772 C CA . THR A 1 103 ? -28.235 -26.089 47.590 1.00 59.22 103 THR A CA 1
ATOM 773 C C . THR A 1 103 ? -27.404 -26.421 46.367 1.00 59.22 103 THR A C 1
ATOM 775 O O . THR A 1 103 ? -26.975 -25.532 45.635 1.00 59.22 103 THR A O 1
ATOM 778 N N . SER A 1 104 ? -27.146 -27.718 46.196 1.00 57.03 104 SER A N 1
ATOM 779 C CA . SER A 1 104 ? -26.784 -28.337 44.924 1.00 57.03 104 SER A CA 1
ATOM 780 C C . SER A 1 104 ? -27.546 -27.642 43.796 1.00 57.03 104 SER A C 1
ATOM 782 O O . SER A 1 104 ? -28.747 -27.861 43.642 1.00 57.03 104 SER A O 1
ATOM 784 N N . ILE A 1 105 ? -26.869 -26.780 43.035 1.00 65.00 105 ILE A N 1
ATOM 785 C CA . ILE A 1 105 ? -27.432 -26.226 41.807 1.00 65.00 105 ILE A CA 1
ATOM 786 C C . ILE A 1 105 ? -27.388 -27.372 40.804 1.00 65.00 105 ILE A C 1
ATOM 788 O O . ILE A 1 105 ? -26.374 -27.621 40.153 1.00 65.00 105 ILE A O 1
ATOM 792 N N . GLU A 1 106 ? -28.473 -28.139 40.772 1.00 69.75 106 GLU A N 1
ATOM 793 C CA . GLU A 1 106 ? -28.705 -29.156 39.760 1.00 69.75 106 GLU A CA 1
ATOM 794 C C . GLU A 1 106 ? -28.699 -28.450 38.400 1.00 69.75 106 GLU A C 1
ATOM 796 O O . GLU A 1 106 ? -29.429 -27.480 38.186 1.00 69.75 106 GLU A O 1
ATOM 801 N N . ALA A 1 107 ? -27.793 -28.865 37.514 1.00 71.06 107 ALA A N 1
ATOM 802 C CA . ALA A 1 107 ? -27.678 -28.302 36.178 1.00 71.06 107 ALA A CA 1
ATOM 803 C C . ALA A 1 107 ? -28.918 -28.704 35.367 1.00 71.06 107 ALA A C 1
ATOM 805 O O . ALA A 1 107 ? -28.928 -29.736 34.698 1.00 71.06 107 ALA A O 1
ATOM 806 N N . GLU A 1 108 ? -29.984 -27.913 35.466 1.00 73.06 108 GLU A N 1
ATOM 807 C CA . GLU A 1 108 ? -31.189 -28.117 34.671 1.00 73.06 108 GLU A CA 1
ATOM 808 C C . GLU A 1 108 ? -30.892 -27.721 33.210 1.00 73.06 108 GLU A C 1
ATOM 810 O O . GLU A 1 108 ? -30.269 -26.679 32.962 1.00 73.06 108 GLU A O 1
ATOM 815 N N . PRO A 1 109 ? -31.286 -28.542 32.219 1.00 79.12 109 PRO A N 1
ATOM 816 C CA . PRO A 1 109 ? -31.125 -28.188 30.817 1.00 79.12 109 PRO A CA 1
ATOM 817 C C . PRO A 1 109 ? -31.860 -26.874 30.483 1.00 79.12 109 PRO A C 1
ATOM 819 O O . PRO A 1 109 ? -32.852 -26.532 31.132 1.00 79.12 109 PRO A O 1
ATOM 822 N N . PRO A 1 110 ? -31.405 -26.128 29.457 1.00 79.31 110 PRO A N 1
ATOM 823 C CA . PRO A 1 110 ? -32.046 -24.886 29.039 1.00 79.31 110 PRO A CA 1
ATOM 824 C C . PRO A 1 110 ? -33.540 -25.086 28.783 1.00 79.31 110 PRO A C 1
ATOM 826 O O . PRO A 1 110 ? -33.940 -26.018 28.083 1.00 79.31 110 PRO A O 1
ATOM 829 N N . ARG A 1 111 ? -34.367 -24.193 29.333 1.00 73.38 111 ARG A N 1
ATOM 830 C CA . ARG A 1 111 ? -35.813 -24.224 29.101 1.00 73.38 111 ARG A CA 1
ATOM 831 C C . ARG A 1 111 ? -36.115 -23.903 27.637 1.00 73.38 111 ARG A C 1
ATOM 833 O O . ARG A 1 111 ? -35.679 -22.874 27.126 1.00 73.38 111 ARG A O 1
ATOM 840 N N . ASP A 1 112 ? -36.884 -24.771 26.985 1.00 72.81 112 ASP A N 1
ATOM 841 C CA . ASP A 1 112 ? -37.465 -24.500 25.671 1.00 72.81 112 ASP A CA 1
ATOM 842 C C . ASP A 1 112 ? -38.626 -23.506 25.842 1.00 72.81 112 ASP A C 1
ATOM 844 O O . ASP A 1 112 ? -39.644 -23.817 26.460 1.00 72.81 112 ASP A O 1
ATOM 848 N N . TYR A 1 113 ? -38.444 -22.278 25.352 1.00 72.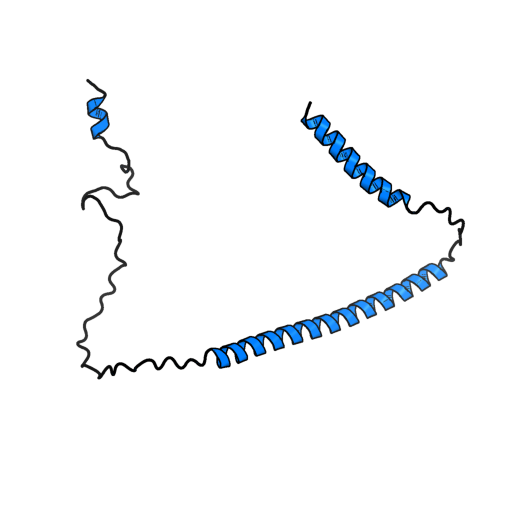31 113 TYR A N 1
ATOM 849 C CA . TYR A 1 113 ? -39.445 -21.208 25.430 1.00 72.31 113 TYR A CA 1
ATOM 850 C C . TYR A 1 113 ? -40.458 -21.244 24.273 1.00 72.31 113 TYR A C 1
ATOM 852 O O . TYR A 1 113 ? -41.253 -20.312 24.131 1.00 72.31 113 TYR A O 1
ATOM 860 N N . ALA A 1 114 ? -40.457 -22.282 23.432 1.00 75.75 114 ALA A N 1
ATOM 861 C CA . ALA A 1 114 ? -41.483 -22.439 22.412 1.00 75.75 114 ALA A CA 1
ATOM 862 C C . ALA A 1 114 ? -42.857 -22.677 23.067 1.00 75.75 114 ALA A C 1
ATOM 864 O O . ALA A 1 114 ? -43.111 -23.719 23.673 1.00 75.75 114 ALA A O 1
ATOM 865 N N . LEU A 1 115 ? -43.763 -21.702 22.936 1.00 65.81 115 LEU A N 1
ATOM 866 C CA . LEU A 1 115 ? -45.161 -21.835 23.350 1.00 65.81 115 LEU A CA 1
ATOM 867 C C . LEU A 1 115 ? -45.832 -22.935 22.515 1.00 65.81 115 LEU A C 1
ATOM 869 O O . LEU A 1 115 ? -46.202 -22.711 21.364 1.00 65.81 115 LEU A O 1
ATOM 873 N N . LYS A 1 116 ? -45.986 -24.128 23.095 1.00 68.12 116 LYS A N 1
ATOM 874 C CA . LYS A 1 116 ? -46.852 -25.178 22.549 1.00 68.12 116 LYS A CA 1
ATOM 875 C C . LYS A 1 116 ? -48.299 -24.839 22.892 1.00 68.12 116 LYS A C 1
ATOM 877 O O . LYS A 1 116 ? -48.589 -24.450 24.021 1.00 68.12 116 LYS A O 1
ATOM 882 N N . THR A 1 117 ? -49.198 -24.974 21.924 1.00 68.44 117 THR A N 1
ATOM 883 C CA . THR A 1 117 ? -50.634 -24.714 22.113 1.00 68.44 117 THR A CA 1
ATOM 884 C C . THR A 1 117 ? -51.274 -25.708 23.084 1.00 68.44 117 THR A C 1
ATOM 886 O O . THR A 1 117 ? -52.187 -25.339 23.815 1.00 68.44 117 THR A O 1
ATOM 889 N N . ASP A 1 118 ? -50.754 -26.937 23.139 1.00 69.94 118 ASP A N 1
ATOM 890 C CA . ASP A 1 118 ? -51.089 -27.963 24.129 1.00 69.94 118 ASP A CA 1
ATOM 891 C C . ASP A 1 118 ? -49.852 -28.827 24.447 1.00 69.94 118 ASP A C 1
ATOM 893 O O . ASP A 1 118 ? -48.972 -29.031 23.608 1.00 69.94 118 ASP A O 1
ATOM 897 N N . THR A 1 119 ? -49.783 -29.367 25.662 1.00 69.38 119 THR A N 1
ATOM 898 C CA . THR A 1 119 ? -48.733 -30.282 26.136 1.00 69.38 119 THR A CA 1
ATOM 899 C C . THR A 1 119 ? -48.637 -31.572 25.321 1.00 69.38 119 THR A C 1
ATOM 901 O O . THR A 1 119 ? -47.559 -32.158 25.247 1.00 69.38 119 THR A O 1
ATOM 904 N N . GLN A 1 120 ? -49.741 -31.992 24.697 1.00 70.31 120 GLN A N 1
ATOM 905 C CA . GLN A 1 120 ? -49.807 -33.153 23.808 1.00 70.31 120 GLN A CA 1
ATOM 906 C C . GLN A 1 120 ? -49.718 -32.770 22.324 1.00 70.31 120 GLN A C 1
ATOM 908 O O . GLN A 1 120 ? -49.766 -33.649 21.464 1.00 70.31 120 GLN A O 1
ATOM 913 N N . SER A 1 121 ? -49.586 -31.475 22.003 1.00 69.19 121 SER A N 1
ATOM 914 C CA . SER A 1 121 ? -49.503 -31.042 20.609 1.00 69.19 121 SER A CA 1
ATOM 915 C C . SER A 1 121 ? -48.182 -31.499 19.977 1.00 69.19 121 SER A C 1
ATOM 917 O O . SER A 1 121 ? -47.106 -31.328 20.573 1.00 69.19 121 SER A O 1
ATOM 919 N N . PRO A 1 122 ? -48.239 -32.100 18.779 1.00 71.62 122 PRO A N 1
ATOM 920 C CA . PRO A 1 122 ? -47.044 -32.518 18.071 1.00 71.62 122 PRO A CA 1
ATOM 921 C C . PRO A 1 122 ? -46.246 -31.264 17.669 1.00 71.62 122 PRO A C 1
ATOM 923 O O . PRO A 1 122 ? -46.803 -30.254 17.241 1.00 71.62 122 PRO A O 1
ATOM 926 N N . GLY A 1 123 ? -44.931 -31.282 17.909 1.00 71.56 123 GLY A N 1
ATOM 927 C CA . GLY A 1 123 ? -44.081 -30.096 17.752 1.00 71.56 123 GLY A CA 1
ATOM 928 C C . GLY A 1 123 ? -43.898 -29.662 16.294 1.00 71.56 123 GLY A C 1
ATOM 929 O O . GLY A 1 123 ? -44.213 -30.402 15.368 1.00 71.56 123 GLY A O 1
ATOM 930 N N . THR A 1 124 ? -43.289 -28.496 16.085 1.00 74.56 124 THR A N 1
ATOM 931 C CA . THR A 1 124 ? -43.037 -27.877 14.765 1.00 74.56 124 THR A CA 1
ATOM 932 C C . THR A 1 124 ? -42.175 -28.713 13.808 1.00 74.56 124 THR A C 1
ATOM 934 O O . THR A 1 124 ? -42.067 -28.385 12.632 1.00 74.56 124 THR A O 1
ATOM 937 N N . LEU A 1 125 ? -41.533 -29.770 14.313 1.00 70.06 125 LEU A N 1
ATOM 938 C CA . LEU A 1 125 ? -40.698 -30.711 13.555 1.00 70.06 125 LEU A CA 1
ATOM 939 C C . LEU A 1 125 ? -41.314 -32.115 13.461 1.00 70.06 125 LEU A C 1
ATOM 941 O O . LEU A 1 125 ? -40.650 -33.051 13.024 1.00 70.06 125 LEU A O 1
ATOM 945 N N . SER A 1 126 ? -42.548 -32.290 13.932 1.00 74.44 126 SER A N 1
ATOM 946 C CA . SER A 1 126 ? -43.270 -33.548 13.762 1.00 74.44 126 SER A CA 1
ATOM 947 C C . SER A 1 126 ? -43.734 -33.701 12.315 1.00 74.44 126 SER A C 1
ATOM 949 O O . SER A 1 126 ? -44.054 -32.716 11.653 1.00 74.44 126 SER A O 1
ATOM 951 N N . GLU A 1 127 ? -43.788 -34.939 11.828 1.00 78.50 127 GLU A N 1
ATOM 952 C CA . GLU A 1 127 ? -44.233 -35.249 10.459 1.00 78.50 127 GLU A CA 1
ATOM 953 C C . GLU A 1 127 ? -45.696 -34.838 10.211 1.00 78.50 127 GLU A C 1
ATOM 955 O O . GLU A 1 127 ? -46.085 -34.544 9.084 1.00 78.50 127 GLU A O 1
ATOM 960 N N . GLU A 1 128 ? -46.490 -34.750 11.280 1.00 70.56 128 GLU A N 1
ATOM 961 C CA . GLU A 1 128 ? -47.877 -34.290 11.265 1.00 70.56 128 GLU A CA 1
ATOM 962 C C . GLU A 1 128 ? -48.041 -32.756 11.309 1.00 70.56 128 GLU A C 1
ATOM 964 O O . GLU A 1 128 ? -49.166 -32.263 11.190 1.00 70.56 128 GLU A O 1
ATOM 969 N N . PHE A 1 129 ? -46.969 -31.975 11.493 1.00 74.69 129 PHE A N 1
ATOM 970 C CA . PHE A 1 129 ? -47.075 -30.520 11.628 1.00 74.69 129 PHE A CA 1
ATOM 971 C C . PHE A 1 129 ? -47.573 -29.873 10.324 1.00 74.69 129 PHE A C 1
ATOM 973 O O . PHE A 1 129 ? -46.900 -29.912 9.296 1.00 74.69 129 PHE A O 1
ATOM 980 N N . GLY A 1 130 ? -48.757 -29.255 10.376 1.00 69.50 130 GLY A N 1
ATOM 981 C CA . GLY A 1 130 ? -49.426 -28.652 9.217 1.00 69.50 130 GLY A CA 1
ATOM 982 C C . GLY A 1 130 ? -50.443 -29.558 8.509 1.00 69.50 130 GLY A C 1
ATOM 983 O O . GLY A 1 130 ? -51.046 -29.122 7.530 1.00 69.50 130 GLY A O 1
ATOM 984 N N . PHE A 1 131 ? -50.674 -30.783 8.999 1.00 69.12 131 PHE A N 1
ATOM 985 C CA . PHE A 1 131 ? -51.717 -31.686 8.501 1.00 69.12 131 PHE A CA 1
ATOM 986 C C . PHE A 1 131 ? -52.927 -31.716 9.448 1.00 69.12 131 PHE A C 1
ATOM 988 O O . PHE A 1 131 ? -53.101 -32.640 10.245 1.00 69.12 131 PHE A O 1
ATOM 995 N N . ASP A 1 132 ? -53.803 -30.715 9.343 1.00 69.31 132 ASP A N 1
ATOM 996 C CA . ASP A 1 132 ? -55.076 -30.691 10.071 1.00 69.31 132 ASP A CA 1
ATOM 997 C C . ASP A 1 132 ? -56.060 -31.710 9.464 1.00 69.31 132 ASP A C 1
ATOM 999 O O . ASP A 1 132 ? -56.791 -31.424 8.512 1.00 69.31 132 ASP A O 1
ATOM 1003 N N . LYS A 1 133 ? -56.118 -32.920 10.040 1.00 62.03 133 LYS A N 1
ATOM 1004 C CA . LYS A 1 133 ? -57.048 -34.005 9.643 1.00 62.03 133 LYS A CA 1
ATOM 1005 C C . LYS A 1 133 ? -58.539 -33.642 9.801 1.00 62.03 133 LYS A C 1
ATOM 1007 O O . LYS A 1 133 ? -59.409 -34.402 9.380 1.00 62.03 133 LYS A O 1
ATOM 1012 N N . GLU A 1 134 ? -58.860 -32.482 10.372 1.00 59.28 134 GLU A N 1
ATOM 1013 C CA . GLU A 1 134 ? -60.234 -31.978 10.490 1.00 59.28 134 GLU A CA 1
ATOM 1014 C C . GLU A 1 134 ? -60.761 -31.339 9.194 1.00 59.28 134 GLU A C 1
ATOM 1016 O O . GLU A 1 134 ? -61.974 -31.311 8.987 1.00 59.28 134 GLU A O 1
ATOM 1021 N N . GLN A 1 135 ? -59.893 -30.914 8.265 1.00 54.59 135 GLN A N 1
ATOM 1022 C CA . GLN A 1 135 ? -60.339 -30.367 6.974 1.00 54.59 135 GLN A CA 1
ATOM 1023 C C . GLN A 1 135 ? -60.700 -31.448 5.936 1.00 54.59 135 GLN A C 1
ATOM 1025 O O . GLN A 1 135 ? -61.412 -31.160 4.976 1.00 54.59 135 GLN A O 1
ATOM 1030 N N . GLU A 1 136 ? -60.291 -32.705 6.137 1.00 52.97 136 GLU A N 1
ATOM 1031 C CA . 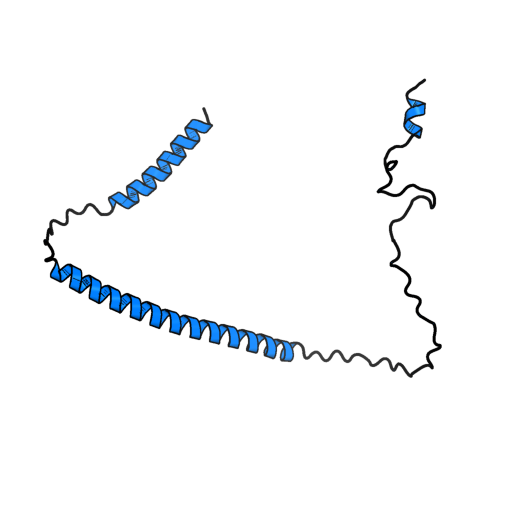GLU A 1 136 ? -60.546 -33.799 5.183 1.00 52.97 136 GLU A CA 1
ATOM 1032 C C . GLU A 1 136 ? -61.938 -34.450 5.345 1.00 52.97 136 GLU A C 1
ATOM 1034 O O . GLU A 1 136 ? -62.485 -35.027 4.403 1.00 52.97 136 GLU A O 1
ATOM 1039 N N . LYS A 1 137 ? -62.588 -34.303 6.510 1.00 50.28 137 LYS A N 1
ATOM 1040 C CA . LYS A 1 137 ? -63.975 -34.775 6.704 1.00 50.28 137 LYS A CA 1
ATOM 1041 C C . LYS A 1 137 ? -65.050 -33.805 6.208 1.00 50.28 137 LYS A C 1
ATOM 1043 O O . LYS A 1 137 ? -66.197 -34.217 6.076 1.00 50.28 137 LYS A O 1
ATOM 1048 N N . ALA A 1 138 ? -64.703 -32.552 5.917 1.00 54.53 138 ALA A N 1
ATOM 1049 C CA . ALA A 1 138 ? -65.644 -31.565 5.380 1.00 54.53 138 ALA A CA 1
ATOM 1050 C C . ALA A 1 138 ? -65.704 -31.547 3.839 1.00 54.53 138 ALA A C 1
ATOM 1052 O O . ALA A 1 138 ? -66.578 -30.898 3.274 1.00 54.53 138 ALA A O 1
ATOM 1053 N N . SER A 1 139 ? -64.796 -32.252 3.157 1.00 53.91 139 SER A N 1
ATOM 1054 C CA . SER A 1 139 ? -64.696 -32.287 1.690 1.00 53.91 139 SER A CA 1
ATOM 1055 C C . SER A 1 139 ? -65.110 -33.626 1.061 1.00 53.91 139 SER A C 1
ATOM 1057 O O . SER A 1 139 ? -64.972 -33.799 -0.149 1.00 53.91 139 SER A O 1
ATOM 1059 N N . SER A 1 140 ? -65.641 -34.568 1.852 1.00 52.94 140 SER A N 1
ATOM 1060 C CA . SER A 1 140 ? -66.063 -35.907 1.401 1.00 52.94 140 SER A CA 1
ATOM 1061 C C . SER A 1 140 ? -67.522 -36.270 1.743 1.00 52.94 140 SER A C 1
ATOM 1063 O O . SER A 1 140 ? -67.854 -37.437 1.948 1.00 52.94 140 SER A O 1
ATOM 1065 N N . THR A 1 141 ? -68.429 -35.288 1.771 1.00 40.72 141 THR A N 1
ATOM 1066 C CA . THR A 1 141 ? -69.894 -35.492 1.689 1.00 40.72 141 THR A CA 1
ATOM 1067 C C . THR A 1 141 ? -70.472 -34.530 0.665 1.00 40.72 141 THR A C 1
ATOM 1069 O O . THR A 1 141 ? -71.327 -34.977 -0.129 1.00 40.72 141 THR A O 1
#

Secondary structure (DSSP, 8-state):
-HHHHHHHHHHHHHHHHHHHHHGGG-----------HHHHHHHHHHHHHHHHHHHHHHHHHHHHHHHHHHHHHHHHHHHHHHHT-----------------------PPPP-----SSTTSPPTTSTTTT--TTSSSSS--

pLDDT: mean 73.6, std 16.0, range [40.72, 97.12]

Sequence (141 aa):
EVFDAVIFIAGAAVGLFLGMRLKKESKPAANNTILSPDAIQHEFDKQQVAIDSFFEETQSALVDAETTVAKLRNQIASGSLELSNVSIKTSSISSEPKPEESTSIEAEPPRDYALKTDTQSPGTLSEEFGFDKEQEKASST

Radius of gyration: 40.03 Å; chains: 1; bounding box: 96×47×93 Å